Protein AF-A0A7L3GUB5-F1 (afdb_monomer_lite)

Organism: NCBI:txid317792

Secondary structure (DSSP, 8-state):
--EE-----TTTT---EE---------GGG---GGGGTT-------GGGS----------

Sequence (60 aa):
LSSLFSLQNEREQIMTTNVWLNQEWIDYRLAWKPSDYEGINKLRIPAKRIWLPDIVLYNK

Structure (mmCIF, N/CA/C/O backbone):
data_AF-A0A7L3GUB5-F1
#
_entry.id   AF-A0A7L3GUB5-F1
#
loop_
_atom_site.group_PDB
_atom_site.id
_atom_site.type_symbol
_atom_site.label_atom_id
_atom_site.label_alt_id
_atom_site.label_comp_id
_atom_site.label_asym_id
_atom_site.label_entity_id
_atom_site.label_seq_id
_atom_site.pdbx_PDB_ins_code
_atom_site.Cartn_x
_atom_site.Cartn_y
_atom_site.Cartn_z
_atom_site.occupancy
_atom_site.B_iso_or_equiv
_atom_site.auth_seq_id
_atom_site.auth_comp_id
_atom_site.auth_asym_id
_atom_site.auth_atom_id
_atom_site.pdbx_PDB_model_num
ATOM 1 N N . LEU A 1 1 ? 18.564 0.072 2.799 1.00 44.34 1 LEU A N 1
ATOM 2 C CA . LEU A 1 1 ? 19.588 -0.987 2.657 1.00 44.34 1 LEU A CA 1
ATOM 3 C C . LEU A 1 1 ? 19.453 -1.584 1.257 1.00 44.34 1 LEU A C 1
ATOM 5 O O . LEU A 1 1 ? 18.746 -2.566 1.083 1.00 44.34 1 LEU A O 1
ATOM 9 N N . SER A 1 2 ? 20.015 -0.919 0.248 1.00 48.66 2 SER A N 1
ATOM 10 C CA . SER A 1 2 ? 20.089 -1.418 -1.131 1.00 48.66 2 SER A CA 1
ATOM 11 C C . SER A 1 2 ? 21.498 -1.957 -1.358 1.00 48.66 2 SER A C 1
ATOM 13 O O . SER A 1 2 ? 22.463 -1.217 -1.172 1.00 48.66 2 SER A O 1
ATOM 15 N N . SER A 1 3 ? 21.625 -3.230 -1.721 1.00 50.94 3 SER A N 1
ATOM 16 C CA . SER A 1 3 ? 22.912 -3.840 -2.062 1.00 50.94 3 SER A CA 1
ATOM 17 C C . SER A 1 3 ? 23.067 -3.850 -3.582 1.00 50.94 3 SER A C 1
ATOM 19 O O . SER A 1 3 ? 22.204 -4.362 -4.296 1.00 50.94 3 SER A O 1
ATOM 21 N N . LEU A 1 4 ? 24.158 -3.261 -4.076 1.00 56.94 4 LEU A N 1
ATOM 22 C CA . LEU A 1 4 ? 24.538 -3.320 -5.485 1.00 5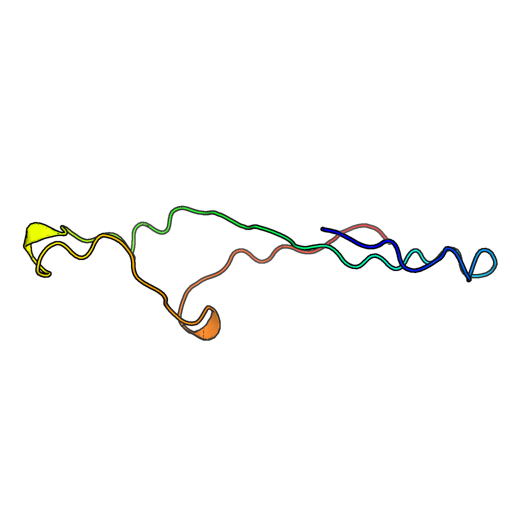6.94 4 LEU A CA 1
ATOM 23 C C . LEU A 1 4 ? 25.083 -4.727 -5.769 1.00 56.94 4 LEU A C 1
ATOM 25 O O . LEU A 1 4 ? 26.140 -5.091 -5.252 1.00 56.94 4 LEU A O 1
ATOM 29 N N . PHE A 1 5 ? 24.371 -5.532 -6.556 1.00 56.59 5 PHE A N 1
ATOM 30 C CA . PHE A 1 5 ? 24.924 -6.786 -7.058 1.00 56.59 5 PHE A CA 1
ATOM 31 C C . PHE A 1 5 ? 25.833 -6.443 -8.241 1.00 56.59 5 PHE A C 1
ATOM 33 O O . PHE A 1 5 ? 25.362 -6.006 -9.280 1.00 56.59 5 PHE A O 1
ATOM 40 N N . SER A 1 6 ? 27.138 -6.539 -7.984 1.00 53.62 6 SER A N 1
ATOM 41 C CA . SER A 1 6 ? 28.289 -6.502 -8.895 1.00 53.62 6 SER A CA 1
ATOM 42 C C . SER A 1 6 ? 28.019 -6.175 -10.374 1.00 53.62 6 SER A C 1
ATOM 44 O O . SER A 1 6 ? 27.332 -6.905 -11.086 1.00 53.62 6 SER A O 1
ATOM 46 N N . LEU A 1 7 ? 28.696 -5.120 -10.844 1.00 51.44 7 LEU A N 1
ATOM 47 C CA . LEU A 1 7 ? 29.116 -4.931 -12.233 1.00 51.44 7 LEU A CA 1
ATOM 48 C C . LEU A 1 7 ? 29.889 -6.178 -12.702 1.00 51.44 7 LEU A C 1
ATOM 50 O O . LEU A 1 7 ? 31.113 -6.219 -12.655 1.00 51.44 7 LEU A O 1
ATOM 54 N N . GLN A 1 8 ? 29.178 -7.223 -13.112 1.00 47.78 8 GLN A N 1
ATOM 55 C CA . GLN A 1 8 ? 29.769 -8.435 -13.675 1.00 47.78 8 GLN A CA 1
ATOM 56 C C . GLN A 1 8 ? 29.172 -8.721 -15.052 1.00 47.78 8 GLN A C 1
ATOM 58 O O . GLN A 1 8 ? 28.889 -9.861 -15.393 1.00 47.78 8 GLN A O 1
ATOM 63 N N . ASN A 1 9 ? 28.944 -7.670 -15.846 1.00 54.22 9 ASN A N 1
ATOM 64 C CA . ASN A 1 9 ? 28.693 -7.819 -17.275 1.00 54.22 9 ASN A CA 1
ATOM 65 C C . ASN A 1 9 ? 29.033 -6.543 -18.065 1.00 54.22 9 ASN A C 1
ATOM 67 O O . ASN A 1 9 ? 28.212 -5.999 -18.798 1.00 54.22 9 ASN A O 1
ATOM 71 N N . GLU A 1 10 ? 30.266 -6.043 -17.930 1.00 56.66 10 GLU A N 1
ATOM 72 C CA . GLU A 1 10 ? 30.755 -4.885 -18.705 1.00 56.66 10 GLU A CA 1
ATOM 73 C C . GLU A 1 10 ? 30.654 -5.105 -20.228 1.00 56.66 10 GLU A C 1
ATOM 75 O O . GLU A 1 10 ? 30.503 -4.145 -20.984 1.00 56.66 10 GLU A O 1
ATOM 80 N N . ARG A 1 11 ? 30.657 -6.372 -20.676 1.00 59.66 11 ARG A N 1
ATOM 81 C CA . ARG A 1 11 ? 30.429 -6.767 -22.075 1.00 59.66 11 ARG A CA 1
ATOM 82 C C . ARG A 1 11 ? 28.978 -6.627 -22.545 1.00 59.66 11 ARG A C 1
ATOM 84 O O . ARG A 1 11 ? 28.782 -6.398 -23.732 1.00 59.66 11 ARG A O 1
ATOM 91 N N . GLU A 1 12 ? 27.992 -6.758 -21.657 1.00 64.06 12 GLU A N 1
ATOM 92 C CA . GLU A 1 12 ? 26.563 -6.653 -22.005 1.00 64.06 12 GLU A CA 1
ATOM 93 C C . GLU A 1 12 ? 25.937 -5.313 -21.592 1.00 64.06 12 GLU A C 1
ATOM 95 O O . GLU A 1 12 ? 24.804 -5.039 -21.968 1.00 64.06 12 GLU A O 1
ATOM 100 N N . GLN A 1 13 ? 26.670 -4.458 -20.860 1.00 62.75 13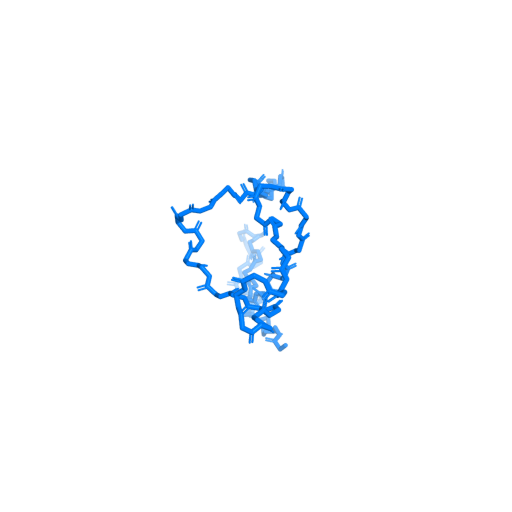 GLN A N 1
ATOM 101 C CA . GLN A 1 13 ? 26.209 -3.136 -20.396 1.00 62.75 13 GLN A CA 1
ATOM 102 C C . GLN A 1 13 ? 24.911 -3.191 -19.557 1.00 62.75 13 GLN A C 1
ATOM 104 O O . GLN A 1 13 ? 24.145 -2.232 -19.517 1.00 62.75 13 GLN A O 1
ATOM 109 N N . ILE A 1 14 ? 24.663 -4.299 -18.846 1.00 68.00 14 ILE A N 1
ATOM 110 C CA . ILE A 1 14 ? 23.486 -4.467 -17.978 1.00 68.00 14 ILE A CA 1
ATOM 111 C C . ILE A 1 14 ? 23.876 -4.220 -16.517 1.00 68.00 14 ILE A C 1
ATOM 113 O O . ILE A 1 14 ? 24.751 -4.892 -15.970 1.00 68.00 14 ILE A O 1
ATOM 117 N N . MET A 1 15 ? 23.181 -3.289 -15.859 1.00 72.62 15 MET A N 1
ATOM 118 C CA . MET A 1 15 ? 23.308 -3.033 -14.422 1.00 72.62 15 MET A CA 1
ATOM 119 C C . MET A 1 15 ? 22.144 -3.685 -13.664 1.00 72.62 15 MET A C 1
ATOM 121 O O . MET A 1 15 ? 20.986 -3.349 -13.898 1.00 72.62 15 MET A O 1
ATOM 125 N N . THR A 1 16 ? 22.447 -4.579 -12.715 1.00 74.75 16 THR A N 1
ATOM 126 C CA . THR A 1 16 ? 21.438 -5.226 -11.856 1.00 74.75 16 THR A CA 1
ATOM 127 C C . THR A 1 16 ? 21.528 -4.677 -10.435 1.00 74.75 16 THR A C 1
ATOM 129 O O . THR A 1 16 ? 22.548 -4.825 -9.765 1.00 74.75 16 THR A O 1
ATOM 132 N N . THR A 1 17 ? 20.466 -4.039 -9.941 1.00 75.06 17 THR A N 1
ATOM 133 C CA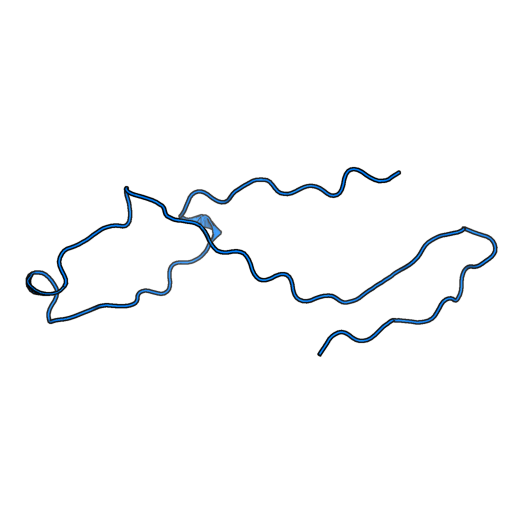 . THR A 1 17 ? 20.441 -3.455 -8.590 1.00 75.06 17 THR A CA 1
ATOM 134 C C . THR A 1 17 ? 19.256 -3.980 -7.785 1.00 75.06 17 THR A C 1
ATOM 136 O O . THR A 1 17 ? 18.154 -4.132 -8.306 1.00 75.06 17 THR A O 1
ATOM 139 N N . ASN A 1 18 ? 19.475 -4.274 -6.497 1.00 80.00 18 ASN A N 1
ATOM 140 C CA . ASN A 1 18 ? 18.391 -4.605 -5.574 1.00 80.00 18 ASN A CA 1
ATOM 141 C C . ASN A 1 18 ? 18.003 -3.348 -4.787 1.00 80.00 18 ASN A C 1
ATOM 143 O O . ASN A 1 18 ? 18.716 -2.929 -3.866 1.00 80.00 18 ASN A O 1
ATOM 147 N N . VAL A 1 19 ? 16.893 -2.728 -5.187 1.00 80.31 19 VAL A N 1
ATOM 148 C CA . VAL A 1 19 ? 16.394 -1.475 -4.613 1.00 80.31 19 VAL A CA 1
ATOM 149 C C . VAL A 1 19 ? 15.030 -1.674 -3.960 1.00 80.31 19 VAL A C 1
ATOM 151 O O . VAL A 1 19 ? 14.161 -2.364 -4.483 1.00 80.31 19 VAL A O 1
ATOM 154 N N . TRP A 1 20 ? 14.836 -1.025 -2.812 1.00 82.31 20 TRP A N 1
ATOM 155 C CA . TRP A 1 20 ? 13.528 -0.910 -2.172 1.00 82.31 20 TRP A CA 1
ATOM 156 C C . TRP A 1 20 ? 12.857 0.367 -2.670 1.00 82.31 20 TRP A C 1
ATOM 158 O O . TRP A 1 20 ? 13.344 1.462 -2.388 1.00 82.31 20 TRP A O 1
ATOM 168 N N . LEU A 1 21 ? 11.760 0.230 -3.416 1.00 82.94 21 LEU A N 1
ATOM 169 C CA . LEU A 1 21 ? 10.976 1.361 -3.906 1.00 82.94 21 LEU A CA 1
A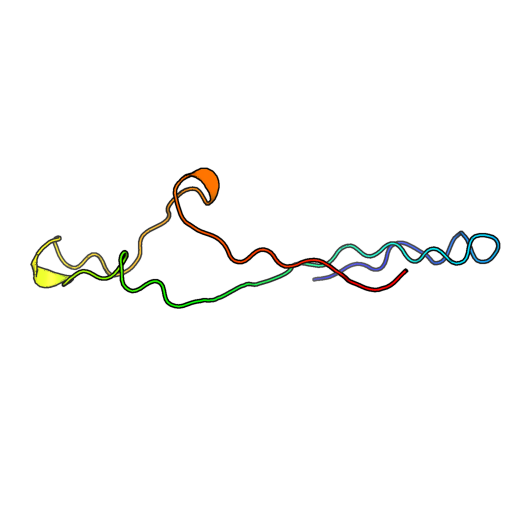TOM 170 C C . LEU A 1 21 ? 9.803 1.629 -2.957 1.00 82.94 21 LEU A C 1
ATOM 172 O O . LEU A 1 21 ? 8.862 0.841 -2.893 1.00 82.94 21 LEU A O 1
ATOM 176 N N . ASN A 1 22 ? 9.855 2.755 -2.247 1.00 86.06 22 ASN A N 1
ATOM 177 C CA . ASN A 1 22 ? 8.737 3.240 -1.441 1.00 86.06 22 ASN A CA 1
ATOM 178 C C . ASN A 1 22 ? 7.859 4.149 -2.305 1.00 86.06 22 ASN A C 1
ATOM 180 O O . ASN A 1 22 ? 8.351 5.131 -2.858 1.00 86.06 22 ASN A O 1
ATOM 184 N N . GLN A 1 23 ? 6.576 3.813 -2.423 1.00 84.94 23 GLN A N 1
ATOM 185 C CA . GLN A 1 23 ? 5.594 4.590 -3.177 1.00 84.94 23 GLN A CA 1
ATOM 186 C C . GLN A 1 23 ? 4.489 5.051 -2.235 1.00 84.94 23 GLN A C 1
ATOM 188 O O . GLN A 1 23 ? 3.937 4.244 -1.487 1.00 84.94 23 GLN A O 1
ATOM 193 N N . GLU A 1 24 ? 4.155 6.334 -2.300 1.00 89.44 24 GLU A N 1
ATOM 194 C CA . GLU A 1 24 ? 3.088 6.940 -1.512 1.00 89.44 24 GLU A CA 1
ATOM 195 C C . GLU A 1 24 ? 2.206 7.779 -2.436 1.00 89.44 24 GLU A C 1
ATOM 197 O O . GLU A 1 24 ? 2.698 8.557 -3.254 1.00 89.44 24 GLU A O 1
ATOM 202 N N . TRP A 1 25 ? 0.893 7.600 -2.324 1.00 90.69 25 TRP A N 1
ATOM 203 C CA . TRP A 1 25 ? -0.106 8.387 -3.040 1.00 90.69 25 TRP A CA 1
ATOM 204 C C . TRP A 1 25 ? -1.350 8.558 -2.165 1.00 90.69 25 TRP A C 1
ATOM 206 O O . TRP A 1 25 ? -1.548 7.830 -1.191 1.00 90.69 25 TRP A O 1
ATOM 216 N N . ILE A 1 26 ? -2.198 9.525 -2.518 1.00 89.19 26 ILE A N 1
ATOM 217 C CA . ILE A 1 26 ? -3.470 9.784 -1.836 1.00 89.19 26 ILE A CA 1
ATOM 218 C C . ILE A 1 26 ? -4.602 9.226 -2.705 1.00 89.19 26 ILE A C 1
ATOM 220 O O . ILE A 1 26 ? -4.836 9.723 -3.805 1.00 89.19 26 ILE A O 1
ATOM 224 N N . ASP A 1 27 ? -5.319 8.210 -2.216 1.00 91.75 27 ASP A N 1
ATOM 225 C CA . ASP A 1 27 ? -6.558 7.717 -2.837 1.00 91.75 27 ASP A CA 1
ATOM 226 C C . ASP A 1 27 ? -7.769 8.220 -2.039 1.00 91.75 27 ASP A C 1
ATOM 228 O O . ASP A 1 27 ? -8.013 7.792 -0.911 1.00 91.75 27 ASP A O 1
ATOM 232 N N . TYR A 1 28 ? -8.546 9.128 -2.633 1.00 90.06 28 TYR A N 1
ATOM 233 C CA . TYR A 1 28 ? -9.720 9.728 -1.991 1.00 90.06 28 TYR A CA 1
ATOM 234 C C . TYR A 1 28 ? -10.831 8.710 -1.686 1.00 90.06 28 TYR A C 1
ATOM 236 O O . TYR A 1 28 ? -11.663 8.955 -0.814 1.00 90.06 28 TYR A O 1
ATOM 244 N N . ARG A 1 29 ? -10.856 7.561 -2.377 1.00 90.06 29 ARG A N 1
ATOM 245 C CA . ARG A 1 29 ? -11.853 6.497 -2.155 1.00 90.06 29 ARG A CA 1
ATOM 246 C C . ARG A 1 29 ? -11.545 5.669 -0.912 1.00 90.06 29 ARG A C 1
ATOM 248 O O . ARG A 1 29 ? -12.424 4.975 -0.416 1.00 90.06 29 ARG A O 1
ATOM 255 N N . LEU A 1 30 ? -10.308 5.738 -0.419 1.00 91.19 30 LEU A N 1
ATOM 256 C CA . LEU A 1 30 ? -9.855 5.070 0.801 1.00 91.19 30 LEU A CA 1
ATOM 257 C C . LEU A 1 30 ? -9.833 6.029 2.001 1.00 91.19 30 LEU A C 1
ATOM 259 O O . LEU A 1 30 ? -9.115 5.781 2.962 1.00 91.19 30 LEU A O 1
ATOM 263 N N . ALA A 1 31 ? -10.592 7.125 1.959 1.00 91.50 31 ALA A N 1
ATOM 264 C CA . ALA A 1 31 ? -10.739 8.041 3.084 1.00 91.50 31 ALA A CA 1
ATOM 265 C C . ALA A 1 31 ? -11.916 7.626 3.983 1.00 91.50 31 ALA A C 1
ATOM 267 O O . ALA A 1 31 ? -13.014 7.353 3.498 1.00 91.50 31 ALA A O 1
ATOM 268 N N . TRP A 1 32 ? -11.707 7.622 5.302 1.00 93.38 32 TRP A N 1
ATOM 269 C CA . TRP A 1 32 ? -12.760 7.386 6.297 1.00 93.38 32 TRP A CA 1
ATOM 270 C C . TRP A 1 32 ? -12.571 8.280 7.527 1.00 93.38 32 TRP A C 1
ATOM 272 O O . TRP A 1 32 ? -11.487 8.815 7.763 1.00 93.38 32 TRP A O 1
ATOM 282 N N . LYS A 1 33 ? -13.633 8.447 8.323 1.00 93.81 33 LYS A N 1
ATOM 283 C CA . LYS A 1 33 ? -13.557 9.106 9.631 1.00 93.81 33 LYS A CA 1
ATOM 284 C C . LYS A 1 33 ? -13.177 8.074 10.697 1.00 93.81 33 LYS A C 1
ATOM 286 O O . LYS A 1 33 ? -13.931 7.122 10.884 1.00 93.81 33 LYS A O 1
ATOM 291 N N . PRO A 1 34 ? -12.068 8.247 11.436 1.00 93.62 34 PRO A N 1
ATOM 292 C CA . PRO A 1 34 ? -11.659 7.284 12.461 1.00 93.62 34 PRO A CA 1
ATOM 293 C C . PRO A 1 34 ? -12.694 7.090 13.577 1.00 93.62 34 PRO A C 1
ATOM 295 O O . PRO A 1 34 ? -12.789 5.998 14.129 1.00 93.62 34 PRO A O 1
ATOM 298 N N . SER A 1 35 ? -13.496 8.119 13.884 1.00 94.75 35 SER A N 1
ATOM 299 C CA . SER A 1 35 ? -14.588 8.060 14.871 1.00 94.75 35 SER A CA 1
ATOM 300 C C . SER A 1 35 ? -15.604 6.958 14.590 1.00 94.75 35 SER A C 1
ATOM 302 O O . SER A 1 35 ? -16.170 6.401 15.525 1.00 94.75 35 SER A O 1
ATOM 304 N N . ASP A 1 36 ? -15.814 6.638 13.316 1.00 95.56 36 ASP A N 1
ATOM 305 C CA . ASP A 1 36 ? -16.852 5.704 12.880 1.00 95.56 36 ASP A CA 1
ATOM 306 C C . ASP A 1 36 ? -16.350 4.247 12.942 1.00 95.56 36 ASP A C 1
ATOM 308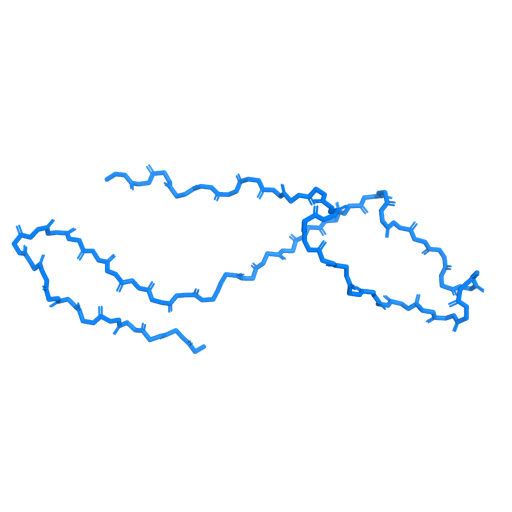 O O . ASP A 1 36 ? -17.127 3.310 12.783 1.00 95.56 36 ASP A O 1
ATOM 312 N N . TYR A 1 37 ? -15.048 4.056 13.196 1.00 92.56 37 TYR A N 1
ATOM 313 C CA . TYR A 1 37 ? -14.349 2.769 13.180 1.00 92.56 37 TYR A CA 1
ATOM 314 C C . TYR A 1 37 ? -13.401 2.634 14.382 1.00 92.56 37 TYR A C 1
ATOM 316 O O . TYR A 1 37 ? -12.231 2.301 14.214 1.00 92.56 37 TYR A O 1
ATOM 324 N N . GLU A 1 38 ? -13.877 2.951 15.591 1.00 93.06 38 GLU A N 1
ATOM 325 C CA . GLU A 1 38 ? -13.140 2.747 16.857 1.00 93.06 38 GLU A CA 1
ATOM 326 C C . GLU A 1 38 ? -11.739 3.401 16.906 1.00 93.06 38 GLU A C 1
ATOM 328 O O . GLU A 1 38 ? -10.838 2.950 17.611 1.00 93.06 38 GLU A O 1
ATOM 333 N N . GLY A 1 39 ? -11.525 4.482 16.151 1.00 91.81 39 GLY A N 1
ATOM 334 C CA . GLY A 1 39 ? -10.241 5.185 16.099 1.00 91.81 39 GLY A CA 1
ATOM 335 C C . GLY A 1 39 ? -9.190 4.541 15.189 1.00 91.81 39 GLY A C 1
ATOM 336 O O . GLY A 1 39 ? -8.005 4.867 15.301 1.00 91.81 39 GLY A O 1
ATOM 337 N N . ILE A 1 40 ? -9.580 3.649 14.271 1.00 92.81 40 ILE A N 1
ATOM 338 C CA . ILE A 1 40 ? -8.654 3.067 13.293 1.00 92.81 40 ILE A CA 1
ATOM 339 C C . ILE A 1 40 ? -8.131 4.170 12.362 1.00 92.81 40 ILE A C 1
ATOM 341 O O . ILE A 1 40 ? -8.872 4.722 11.555 1.00 92.81 40 ILE A O 1
ATOM 345 N N . ASN A 1 41 ? -6.829 4.458 12.448 1.00 90.94 41 ASN A N 1
ATOM 346 C CA . ASN A 1 41 ? -6.142 5.469 11.627 1.00 90.94 41 ASN A CA 1
ATOM 347 C C . ASN A 1 41 ? -5.245 4.865 10.536 1.00 90.94 41 ASN A C 1
ATOM 349 O O . ASN A 1 41 ? -4.742 5.581 9.673 1.00 90.94 41 ASN A O 1
ATOM 353 N N . LYS A 1 42 ? -4.972 3.558 10.601 1.00 91.06 42 LYS A N 1
ATOM 354 C CA . LYS A 1 42 ? -4.088 2.857 9.662 1.00 91.06 42 LYS A CA 1
ATOM 355 C C . LYS A 1 42 ? -4.679 1.502 9.316 1.00 91.06 42 LYS A C 1
ATOM 357 O O . LYS A 1 42 ? -5.077 0.757 10.206 1.00 91.06 42 LYS A O 1
ATOM 362 N N . LEU A 1 43 ? -4.658 1.170 8.031 1.00 90.19 43 LEU A N 1
ATOM 363 C CA . LEU A 1 43 ? -5.130 -0.104 7.509 1.00 90.19 43 LEU A CA 1
ATOM 364 C C . LEU A 1 43 ? -4.085 -0.683 6.553 1.00 90.19 43 LEU A C 1
ATOM 366 O O . LEU A 1 43 ? -3.438 0.047 5.806 1.00 90.19 43 L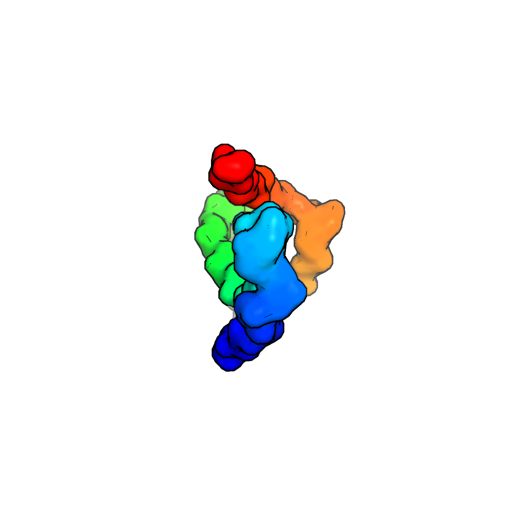EU A O 1
ATOM 370 N N . ARG A 1 44 ? -3.915 -2.006 6.581 1.00 91.88 44 ARG A N 1
ATOM 371 C CA . ARG A 1 44 ? -3.054 -2.735 5.644 1.00 91.88 44 ARG A CA 1
ATOM 372 C C . ARG A 1 44 ? -3.937 -3.534 4.695 1.00 91.88 44 ARG A C 1
ATOM 374 O O . ARG A 1 44 ? -4.513 -4.541 5.097 1.00 91.88 44 ARG A O 1
ATOM 381 N N . ILE A 1 45 ? -4.045 -3.079 3.450 1.00 89.25 45 ILE A N 1
ATOM 382 C CA . ILE A 1 45 ? -4.820 -3.743 2.396 1.00 89.25 45 ILE A CA 1
ATOM 383 C C . ILE A 1 45 ? -3.841 -4.384 1.402 1.00 89.25 45 ILE A C 1
ATOM 385 O O . ILE A 1 45 ? -2.856 -3.746 1.030 1.00 89.25 45 ILE A O 1
ATOM 389 N N . PRO A 1 46 ? -4.079 -5.625 0.939 1.00 91.81 46 PRO A N 1
ATOM 390 C CA . PRO A 1 46 ? -3.300 -6.205 -0.148 1.00 91.81 46 PRO A CA 1
ATOM 391 C C . PRO A 1 46 ? -3.363 -5.331 -1.406 1.00 91.81 46 PRO A C 1
ATOM 393 O O . PRO A 1 46 ? -4.452 -5.023 -1.889 1.00 91.81 46 PRO A O 1
ATOM 396 N N . ALA A 1 47 ? -2.204 -5.014 -1.984 1.00 87.25 47 ALA A N 1
ATOM 397 C CA . ALA A 1 47 ? -2.079 -4.145 -3.157 1.00 87.25 47 ALA A CA 1
ATOM 398 C C . ALA A 1 47 ? -2.942 -4.603 -4.355 1.00 87.25 47 ALA A C 1
ATOM 400 O O . ALA A 1 47 ? -3.488 -3.783 -5.077 1.00 87.25 47 ALA A O 1
ATOM 401 N N . LYS A 1 48 ? -3.174 -5.917 -4.501 1.00 89.62 48 LYS A N 1
ATOM 402 C CA . LYS A 1 48 ? -4.039 -6.514 -5.540 1.00 89.62 48 LYS A CA 1
ATOM 403 C C . LYS A 1 48 ? -5.515 -6.085 -5.481 1.00 89.62 48 LYS A C 1
ATOM 405 O O . LYS A 1 48 ? -6.268 -6.422 -6.387 1.00 89.62 48 LYS A O 1
ATOM 410 N N . ARG A 1 49 ? -5.960 -5.444 -4.394 1.00 89.62 49 ARG A N 1
ATOM 411 C CA . ARG A 1 49 ? -7.362 -5.040 -4.176 1.00 89.62 49 ARG A CA 1
ATOM 412 C C . ARG A 1 49 ? -7.602 -3.543 -4.338 1.00 89.62 49 ARG A C 1
ATOM 414 O O . ARG A 1 49 ? -8.745 -3.113 -4.223 1.00 89.62 49 ARG A O 1
ATOM 421 N N . ILE A 1 50 ? -6.549 -2.764 -4.557 1.00 90.81 50 ILE A N 1
ATOM 422 C CA . ILE A 1 50 ? -6.631 -1.314 -4.707 1.00 90.81 50 ILE A CA 1
ATOM 423 C C . ILE A 1 50 ? -5.987 -0.908 -6.024 1.00 90.81 50 ILE A C 1
ATOM 425 O O . ILE A 1 50 ? -5.214 -1.660 -6.613 1.00 90.81 50 ILE A O 1
ATOM 429 N N . TRP A 1 51 ? -6.325 0.287 -6.489 1.00 90.19 51 TRP A N 1
ATOM 430 C CA . TRP A 1 51 ? -5.608 0.881 -7.604 1.00 90.19 51 TRP A CA 1
ATOM 431 C C . TRP A 1 51 ? -4.188 1.250 -7.161 1.00 90.19 51 TRP A C 1
ATOM 433 O O . TRP A 1 51 ? -3.989 1.744 -6.049 1.00 90.19 51 TRP A O 1
ATOM 443 N N . LEU A 1 52 ? -3.221 1.000 -8.037 1.00 89.56 52 LEU A N 1
ATOM 444 C CA . LEU A 1 52 ? -1.812 1.330 -7.864 1.00 89.56 52 LEU A CA 1
ATOM 445 C C . LEU A 1 52 ? -1.379 2.142 -9.092 1.00 89.56 52 LEU A C 1
ATOM 447 O O . LEU A 1 52 ? -1.849 1.837 -10.191 1.00 89.56 52 LEU A O 1
ATOM 451 N N . PRO A 1 53 ? -0.502 3.146 -8.947 1.00 85.75 53 PRO A N 1
ATOM 452 C CA . PRO A 1 53 ? 0.073 3.823 -10.100 1.00 85.75 53 PRO A CA 1
ATOM 453 C C . PRO A 1 53 ? 0.979 2.864 -10.888 1.00 85.75 53 PRO A C 1
ATOM 455 O O . PRO A 1 53 ? 1.852 2.207 -10.319 1.00 85.75 53 PRO A O 1
ATOM 458 N N . ASP A 1 54 ? 0.803 2.816 -12.208 1.00 83.31 54 ASP A N 1
ATOM 459 C CA . ASP A 1 54 ? 1.666 2.040 -13.099 1.00 83.31 54 ASP A CA 1
ATOM 460 C C . ASP A 1 54 ? 2.993 2.784 -13.318 1.00 83.31 54 ASP A C 1
ATOM 462 O O . ASP A 1 54 ? 3.105 3.670 -14.167 1.00 83.31 54 ASP A O 1
ATOM 466 N N . ILE A 1 55 ? 4.012 2.443 -12.524 1.00 80.31 55 ILE A N 1
ATOM 467 C CA . ILE A 1 55 ? 5.359 3.016 -12.642 1.00 80.31 55 ILE A CA 1
ATOM 468 C C . ILE A 1 55 ? 6.238 2.069 -13.458 1.00 80.31 55 ILE A C 1
ATOM 470 O O . ILE A 1 55 ? 6.550 0.961 -13.023 1.00 80.31 55 ILE A O 1
ATOM 474 N N . VAL A 1 56 ? 6.672 2.528 -14.632 1.00 79.31 56 VAL A N 1
ATOM 475 C CA . VAL A 1 56 ? 7.582 1.790 -15.518 1.00 79.31 56 VAL A CA 1
ATOM 476 C C . VAL A 1 56 ? 8.894 2.551 -15.698 1.00 79.31 56 VAL A C 1
ATOM 478 O O . VAL A 1 56 ? 8.909 3.775 -15.835 1.00 79.31 56 VAL A O 1
ATOM 481 N N . LEU A 1 57 ? 10.013 1.824 -15.695 1.00 72.56 57 LEU A N 1
ATOM 482 C CA . LEU A 1 57 ? 11.322 2.392 -16.004 1.00 72.56 57 LEU A CA 1
ATOM 483 C C . LEU A 1 57 ? 11.461 2.504 -17.527 1.00 72.56 57 LEU A C 1
ATOM 485 O O . LEU A 1 57 ? 11.478 1.493 -18.220 1.00 72.56 57 LEU A O 1
ATOM 489 N N . TYR A 1 58 ? 11.558 3.729 -18.042 1.00 65.31 58 TYR A N 1
ATOM 490 C CA . TYR A 1 58 ? 11.579 3.988 -19.487 1.00 65.31 58 TYR A CA 1
ATOM 491 C C . TYR A 1 58 ? 12.963 3.903 -20.149 1.00 65.31 58 TYR A C 1
ATOM 493 O O . TYR A 1 58 ? 13.062 4.112 -21.356 1.00 65.31 58 TYR A O 1
ATOM 501 N N . ASN A 1 59 ? 14.028 3.592 -19.407 1.00 61.91 59 ASN A N 1
ATOM 502 C CA . ASN A 1 59 ? 15.365 3.507 -19.995 1.00 61.91 59 ASN A CA 1
ATOM 503 C C . ASN A 1 59 ? 15.598 2.134 -20.638 1.00 61.91 59 ASN A C 1
ATOM 505 O O . ASN A 1 59 ? 15.603 1.117 -19.942 1.00 61.91 59 ASN A O 1
ATOM 509 N N . LYS A 1 60 ? 15.775 2.149 -21.963 1.00 48.25 60 LYS A N 1
ATOM 510 C CA . LYS A 1 60 ? 16.434 1.095 -22.741 1.00 48.25 60 LYS A CA 1
ATOM 511 C C . LYS A 1 60 ? 17.938 1.316 -22.741 1.00 48.25 60 LYS A C 1
ATOM 513 O O . LYS A 1 60 ? 18.338 2.501 -22.753 1.00 48.25 60 LYS A O 1
#

Foldseek 3Di:
DKDFDDPPCPVVPDGDTRDDDDDDDDDPVPDDDCVVPVNDPDDDDPPVVDDDDDDDDPDD

InterPro domains:
  IPR002394 Nicotinic acetylcholine receptor [PR00254] (3-19)
  IPR002394 Nicotinic acetylcholine receptor [PR00254] (37-51)
  IPR002394 Nicotinic acetylcholine receptor [PR00254] (55-60)
  IPR006201 Neurotransmitter-gated ion-channel [PR00252] (16-32)
  IPR006201 Neurotransmitter-gated ion-channel [PR00252] (49-60)
  IPR006201 Neurotransmitter-gated ion-channel [PTHR18945] (6-59)
  IPR006202 Neurotransmitter-gated ion-channel ligand-binding domain [PF02931] (9-60)
  IPR036734 Neurotransmitter-gated ion-channel ligand-binding domain superfamily [G3DSA:2.70.170.10] (1-60)
  IPR036734 Neurotransmitter-gated ion-channel ligand-binding domain superfamily [SSF63712] (9-59)

pLDDT: mean 78.65, std 15.58, range [44.34, 95.56]

Radius of gyration: 18.97 Å; chains: 1; bounding box: 48×18×40 Å